Protein AF-A0A3C1YFC8-F1 (afdb_monomer_lite)

Foldseek 3Di:
DVVVVVVVVVVVVVVVVVVVVVVVVVVLLVVLCVVCVPHPDDSLLVSLVVVVVVVVVCVVVVNDDPFDVVDVVCSVVVVVVNVVSVVVSVVVVVVVCCVVVVDDPPPPPPDPD

Secondary structure (DSSP, 8-state):
-HHHHHHHHHHHHHHHHHHHHHHHHHHHHHHHHHHTTTSSS-HHHHHHHHHHHHHHHHHHTTS--SS-TT-HHHHHHHHHHHHHHHHHHHHHHHHHHHHHHT-----------

Radius of gyration: 21.1 Å; chains: 1; bounding box: 57×35×62 Å

Sequence (113 aa):
MEQHIIDQIANLQTLNQFWLALFILIPIVLISRAIVAGTRYSPILVIVIFGMIMGLLLKQAGIATPGLKELLLVDLIGRVTLIALIAAFFAGGQELVRILTGRRPDGEDIIQL

pLDDT: mean 76.07, std 10.98, range [43.19, 93.19]

Structure (mmCIF, N/CA/C/O backbone):
data_AF-A0A3C1YFC8-F1
#
_entry.id   AF-A0A3C1YFC8-F1
#
loop_
_atom_site.group_PDB
_atom_site.id
_atom_site.type_symbol
_atom_site.label_atom_id
_atom_site.label_alt_id
_atom_site.label_comp_id
_atom_site.label_asym_id
_atom_site.label_entity_id
_atom_site.label_seq_id
_atom_site.pdbx_PDB_ins_code
_atom_site.Cartn_x
_atom_site.Cartn_y
_atom_site.Cartn_z
_atom_site.occupancy
_atom_site.B_iso_or_equiv
_atom_site.auth_seq_id
_atom_site.auth_comp_id
_atom_site.auth_asym_id
_atom_site.auth_atom_id
_atom_site.pdbx_PDB_model_num
ATOM 1 N N . MET A 1 1 ? -10.964 -1.173 40.397 1.00 61.38 1 MET A N 1
ATOM 2 C CA . MET A 1 1 ? -10.781 -2.553 39.894 1.00 61.38 1 MET A CA 1
ATOM 3 C C . MET A 1 1 ? -11.223 -2.668 38.434 1.00 61.38 1 MET A C 1
ATOM 5 O O . MET A 1 1 ? -10.488 -3.251 37.656 1.00 61.38 1 MET A O 1
ATOM 9 N N . GLU A 1 2 ? -12.331 -2.035 38.029 1.00 65.38 2 GLU A N 1
ATOM 10 C CA . GLU A 1 2 ? -12.847 -2.091 36.645 1.00 65.38 2 GLU A CA 1
ATOM 11 C C . GLU A 1 2 ? -11.952 -1.421 35.584 1.00 65.38 2 GLU A C 1
ATOM 13 O O . GLU A 1 2 ? -11.751 -2.002 34.523 1.00 65.38 2 GLU A O 1
ATOM 18 N N . GLN A 1 3 ? -11.334 -0.264 35.865 1.00 72.00 3 GLN A N 1
ATOM 19 C CA . GLN A 1 3 ? -10.462 0.406 34.878 1.00 72.00 3 GLN A CA 1
ATOM 20 C C . GLN A 1 3 ? -9.239 -0.435 34.477 1.00 72.00 3 GLN A C 1
ATOM 22 O O . GLN A 1 3 ? -8.879 -0.485 33.308 1.00 72.00 3 GLN A O 1
ATOM 27 N N . HIS A 1 4 ? -8.661 -1.183 35.421 1.00 72.06 4 HIS A N 1
ATOM 28 C CA . HIS A 1 4 ? -7.497 -2.027 35.145 1.00 72.06 4 HIS A CA 1
ATOM 29 C C . HIS A 1 4 ? -7.838 -3.226 34.243 1.00 72.06 4 HIS A C 1
ATOM 31 O O . HIS A 1 4 ? -6.987 -3.701 33.498 1.00 72.06 4 HIS A O 1
ATOM 37 N N . ILE A 1 5 ? -9.088 -3.702 34.281 1.00 80.94 5 ILE A N 1
ATOM 38 C CA . ILE A 1 5 ? -9.567 -4.780 33.407 1.00 80.94 5 ILE A CA 1
ATOM 39 C C . ILE A 1 5 ? -9.803 -4.250 31.987 1.00 80.94 5 ILE A C 1
ATOM 41 O O . ILE A 1 5 ? -9.428 -4.913 31.023 1.00 80.94 5 ILE A O 1
ATOM 45 N N . ILE A 1 6 ? -10.361 -3.043 31.846 1.00 82.88 6 ILE A N 1
ATOM 46 C CA . ILE A 1 6 ? -10.592 -2.413 30.535 1.00 82.88 6 ILE A CA 1
ATOM 47 C C . ILE A 1 6 ? -9.264 -2.167 29.805 1.00 82.88 6 ILE A C 1
ATOM 49 O O . ILE A 1 6 ? -9.140 -2.523 28.632 1.00 82.88 6 ILE A O 1
ATOM 53 N N . ASP A 1 7 ? -8.249 -1.654 30.502 1.00 81.62 7 A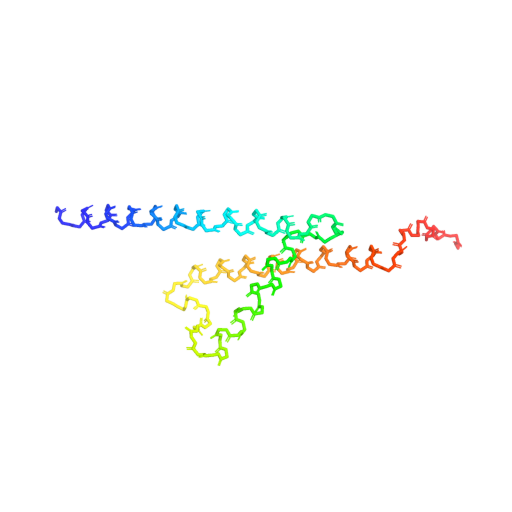SP A N 1
ATOM 54 C CA . ASP A 1 7 ? -6.923 -1.423 29.913 1.00 81.62 7 ASP A CA 1
ATOM 55 C C . ASP A 1 7 ? -6.242 -2.731 29.480 1.00 81.62 7 ASP A C 1
ATOM 57 O O . ASP A 1 7 ? -5.589 -2.798 28.435 1.00 81.62 7 ASP A O 1
ATOM 61 N N . GLN A 1 8 ? -6.408 -3.810 30.252 1.00 80.94 8 GLN A N 1
ATOM 62 C CA . GLN A 1 8 ? -5.890 -5.128 29.877 1.00 80.94 8 GLN A CA 1
ATOM 63 C C . GLN A 1 8 ? -6.593 -5.680 28.630 1.00 80.94 8 GLN A C 1
ATOM 65 O O . GLN A 1 8 ? -5.924 -6.191 27.731 1.00 80.94 8 GLN A O 1
ATOM 70 N N . ILE A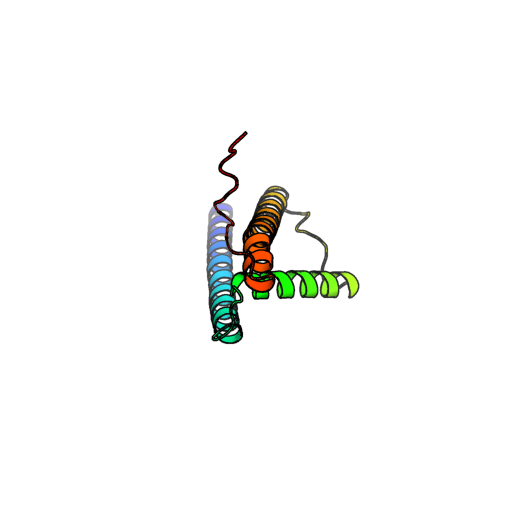 1 9 ? -7.914 -5.520 28.523 1.00 85.12 9 ILE A N 1
ATOM 71 C CA . ILE A 1 9 ? -8.680 -5.933 27.338 1.00 85.12 9 ILE A CA 1
ATOM 72 C C . ILE A 1 9 ? -8.254 -5.128 26.102 1.00 85.12 9 ILE A 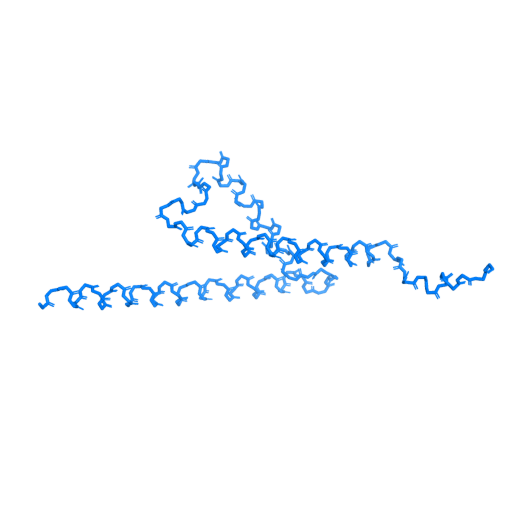C 1
ATOM 74 O O . ILE A 1 9 ? -8.043 -5.714 25.041 1.00 85.12 9 ILE A O 1
ATOM 78 N N . ALA A 1 10 ? -8.050 -3.814 26.231 1.00 83.38 10 ALA A N 1
ATOM 79 C CA . ALA A 1 10 ? -7.588 -2.964 25.131 1.00 83.38 10 ALA A CA 1
ATOM 80 C C . ALA A 1 10 ? -6.189 -3.368 24.621 1.00 83.38 10 ALA A C 1
ATOM 82 O O . ALA A 1 10 ? -5.946 -3.425 23.409 1.00 83.38 10 ALA A O 1
ATOM 83 N N . ASN A 1 11 ? -5.276 -3.720 25.532 1.00 83.38 11 ASN A N 1
ATOM 84 C CA . ASN A 1 11 ? -3.949 -4.229 25.174 1.00 83.38 11 ASN A CA 1
ATOM 85 C C . ASN A 1 11 ? -4.027 -5.585 24.453 1.00 83.38 11 ASN A C 1
ATOM 87 O O . ASN A 1 11 ? -3.353 -5.789 23.441 1.00 83.38 11 ASN A O 1
ATOM 91 N N . LEU A 1 12 ? -4.889 -6.493 24.919 1.00 87.06 12 LEU A N 1
ATOM 92 C CA . LEU A 1 12 ? -5.126 -7.782 24.260 1.00 87.06 12 LEU A CA 1
ATOM 93 C C . LEU A 1 12 ? -5.747 -7.609 22.868 1.00 87.06 12 LEU A C 1
ATOM 95 O O . LEU A 1 12 ? -5.348 -8.292 21.926 1.00 87.06 12 LEU A O 1
ATOM 99 N N . GLN A 1 13 ? -6.677 -6.666 22.711 1.00 87.12 13 GLN A N 1
ATOM 100 C CA . GLN A 1 13 ? -7.280 -6.345 21.419 1.00 87.12 13 GLN A CA 1
ATOM 101 C C . GLN A 1 13 ? -6.243 -5.789 20.435 1.00 87.12 13 GLN A C 1
ATOM 103 O O . GLN A 1 13 ? -6.215 -6.206 19.278 1.00 87.12 13 GLN A O 1
ATOM 108 N N . THR A 1 14 ? -5.347 -4.914 20.895 1.00 85.12 14 THR A N 1
ATOM 109 C CA . THR A 1 14 ? -4.241 -4.389 20.077 1.00 85.12 14 THR A CA 1
ATOM 110 C C . THR A 1 14 ? -3.295 -5.506 19.632 1.00 85.12 14 THR A C 1
ATOM 112 O O . THR A 1 14 ? -2.914 -5.571 18.462 1.00 85.12 14 THR A O 1
ATOM 115 N N . LEU A 1 15 ? -2.960 -6.432 20.534 1.00 87.25 15 LEU A N 1
ATOM 116 C CA . LEU A 1 15 ? -2.127 -7.591 20.212 1.00 87.25 15 LEU A CA 1
ATOM 117 C C . LEU A 1 15 ? -2.808 -8.516 19.191 1.00 87.25 15 LEU A C 1
ATOM 119 O O . LEU A 1 15 ? -2.166 -8.979 18.249 1.00 87.25 15 LEU A O 1
ATOM 123 N N . ASN A 1 16 ? -4.114 -8.747 19.332 1.00 89.50 16 ASN A N 1
ATOM 124 C CA . ASN A 1 16 ? -4.890 -9.523 18.367 1.00 89.50 16 ASN A CA 1
ATOM 125 C C . ASN A 1 16 ? -4.919 -8.846 16.984 1.00 89.50 16 ASN A C 1
ATOM 127 O O . ASN A 1 16 ? -4.694 -9.497 15.965 1.00 89.50 16 ASN A O 1
ATOM 131 N N . GLN A 1 17 ? -5.119 -7.524 16.942 1.00 80.56 17 GLN A N 1
ATOM 132 C CA . GLN A 1 17 ? -5.069 -6.731 15.710 1.00 80.56 17 GLN A CA 1
ATOM 133 C C . GLN A 1 17 ? -3.698 -6.840 15.024 1.00 80.56 17 GLN A C 1
ATOM 135 O O . GLN A 1 17 ? -3.628 -6.982 13.803 1.00 80.56 17 GLN A O 1
ATOM 140 N N . PHE A 1 18 ? -2.611 -6.814 15.802 1.00 83.62 18 PHE A N 1
ATOM 141 C CA . PHE A 1 18 ? -1.249 -6.987 15.299 1.00 83.62 18 PHE A CA 1
ATOM 142 C C . PHE A 1 18 ? -1.049 -8.359 14.639 1.00 83.62 18 PHE A C 1
ATOM 144 O O . PHE A 1 18 ? -0.557 -8.438 13.512 1.00 83.62 18 PHE A O 1
ATOM 151 N N . TRP A 1 19 ? -1.481 -9.437 15.298 1.00 87.00 19 TRP A N 1
ATOM 152 C CA . TRP A 1 19 ? -1.384 -10.790 14.742 1.00 87.00 19 TRP A CA 1
ATOM 153 C C . TRP A 1 19 ? -2.229 -10.973 13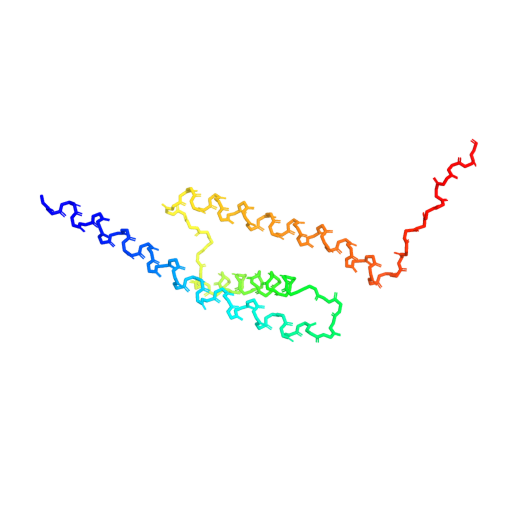.481 1.00 87.00 19 TRP A C 1
ATOM 155 O O . TRP A 1 19 ? -1.749 -11.550 12.505 1.00 87.00 19 TRP A O 1
ATOM 165 N N .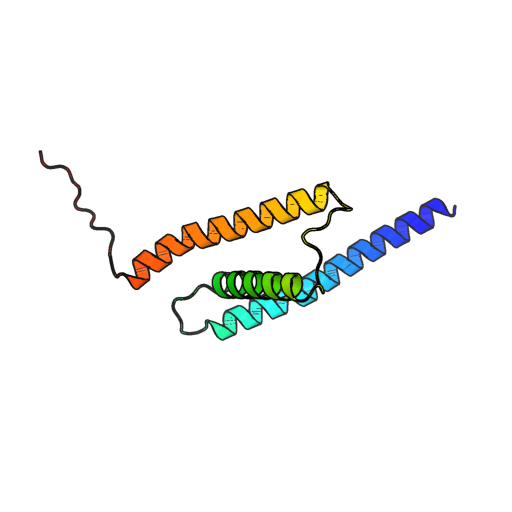 LEU A 1 20 ? -3.452 -10.435 13.462 1.00 84.19 20 LEU A N 1
ATOM 166 C CA . LEU A 1 20 ? -4.308 -10.439 12.274 1.00 84.19 20 LEU A CA 1
ATOM 167 C C . LEU A 1 20 ? -3.665 -9.679 11.109 1.00 84.19 20 LEU A C 1
ATOM 169 O O . LEU A 1 20 ? -3.652 -10.174 9.982 1.00 84.19 20 LEU A O 1
ATOM 173 N N . ALA A 1 21 ? -3.082 -8.507 11.375 1.00 79.75 21 ALA A N 1
ATOM 174 C CA . ALA A 1 21 ? -2.375 -7.733 10.361 1.00 79.75 21 ALA A CA 1
ATOM 175 C C . ALA A 1 21 ? -1.183 -8.512 9.783 1.00 79.75 21 ALA A C 1
ATOM 177 O O . ALA A 1 21 ? -1.010 -8.548 8.565 1.00 79.75 21 ALA A O 1
ATOM 178 N N . LEU A 1 22 ? -0.401 -9.191 10.630 1.00 79.12 22 LEU A N 1
ATOM 179 C CA . LEU A 1 22 ? 0.715 -10.029 10.189 1.00 79.12 22 LEU A CA 1
ATOM 180 C C . LEU A 1 22 ? 0.234 -11.216 9.337 1.00 79.12 22 LEU A C 1
ATOM 182 O O . LEU A 1 22 ? 0.813 -11.494 8.285 1.00 79.12 22 LEU A O 1
ATOM 186 N N . PHE A 1 23 ? -0.852 -11.874 9.752 1.00 89.56 23 PHE A N 1
ATOM 187 C CA . PHE A 1 23 ? -1.443 -13.000 9.028 1.00 89.56 23 PHE A CA 1
ATOM 188 C C . PHE A 1 23 ? -1.992 -12.604 7.653 1.00 89.56 23 PHE A C 1
ATOM 190 O O . PHE A 1 23 ? -1.980 -13.423 6.743 1.00 89.56 23 PHE A O 1
ATOM 197 N N . ILE A 1 24 ? -2.431 -11.355 7.472 1.00 81.50 24 ILE A N 1
ATOM 198 C CA . ILE A 1 24 ? -2.826 -10.807 6.165 1.00 81.50 24 ILE A CA 1
ATOM 199 C C . ILE A 1 24 ? -1.600 -10.373 5.349 1.00 81.50 24 ILE A C 1
ATOM 201 O O . ILE A 1 24 ? -1.540 -10.602 4.140 1.00 81.50 24 ILE A O 1
ATOM 205 N N . LEU A 1 25 ? -0.599 -9.767 5.990 1.00 77.94 25 LEU A N 1
ATOM 206 C CA . LEU A 1 25 ? 0.580 -9.237 5.307 1.00 77.94 25 LEU A CA 1
ATOM 207 C C . LEU A 1 25 ? 1.432 -10.343 4.671 1.00 77.94 25 LEU A C 1
ATOM 209 O O . LEU A 1 25 ? 1.839 -10.219 3.516 1.00 77.94 25 LEU A O 1
ATOM 213 N N . ILE A 1 26 ? 1.684 -11.430 5.405 1.00 79.94 26 ILE A N 1
ATOM 214 C CA . ILE A 1 26 ? 2.504 -12.558 4.937 1.00 79.94 26 ILE A CA 1
ATOM 215 C C . ILE A 1 26 ? 2.004 -13.127 3.593 1.00 79.94 26 ILE A C 1
ATOM 217 O O . ILE A 1 26 ? 2.793 -13.155 2.644 1.00 79.94 26 ILE A O 1
ATOM 221 N N . PRO A 1 27 ? 0.735 -13.555 3.440 1.00 85.25 27 PRO A N 1
ATOM 222 C CA . PRO A 1 27 ? 0.250 -14.116 2.184 1.00 85.25 27 PRO A CA 1
ATOM 223 C C . PRO A 1 27 ? 0.248 -13.090 1.051 1.00 85.25 27 PRO A C 1
ATOM 225 O O . PRO A 1 27 ? 0.590 -13.457 -0.068 1.00 85.25 27 PRO A O 1
ATOM 228 N N . ILE A 1 28 ? -0.044 -11.810 1.312 1.00 82.38 28 ILE A N 1
ATOM 229 C CA . ILE A 1 28 ? 0.038 -10.756 0.283 1.00 82.38 28 ILE A CA 1
ATOM 230 C C . ILE A 1 28 ? 1.458 -10.666 -0.291 1.00 82.38 28 ILE A C 1
ATOM 232 O O . ILE A 1 28 ? 1.640 -10.609 -1.510 1.00 82.38 28 ILE A O 1
ATOM 236 N N . VAL A 1 29 ? 2.475 -10.701 0.573 1.00 82.00 29 VAL A N 1
ATOM 237 C CA . VAL A 1 29 ? 3.881 -10.656 0.151 1.00 82.00 29 VAL A CA 1
ATOM 238 C C . VAL A 1 29 ? 4.275 -11.927 -0.606 1.00 82.00 29 VAL A C 1
ATOM 240 O O . VAL A 1 29 ? 4.928 -11.841 -1.648 1.00 82.00 29 VAL A O 1
ATOM 243 N N . LEU A 1 30 ? 3.855 -13.101 -0.124 1.00 85.19 30 LEU A N 1
ATOM 244 C CA . LEU A 1 30 ? 4.136 -14.383 -0.779 1.00 85.19 30 LEU A CA 1
ATOM 245 C C . LEU A 1 30 ? 3.488 -14.477 -2.167 1.00 85.19 30 LEU A C 1
ATOM 247 O O . LEU A 1 30 ? 4.168 -14.843 -3.126 1.00 85.19 30 LEU A O 1
ATOM 251 N N . ILE A 1 31 ? 2.212 -14.099 -2.292 1.00 83.94 31 ILE A N 1
ATOM 252 C CA . ILE A 1 31 ? 1.478 -14.080 -3.565 1.00 83.94 31 ILE A CA 1
ATOM 253 C C . ILE A 1 31 ? 2.139 -13.105 -4.534 1.00 83.94 31 ILE A C 1
ATOM 255 O O . ILE A 1 31 ? 2.389 -13.466 -5.681 1.00 83.94 31 ILE A O 1
ATOM 259 N N . SER A 1 32 ? 2.491 -11.900 -4.077 1.00 81.44 32 SER A N 1
ATOM 260 C CA . SER A 1 32 ? 3.174 -10.936 -4.939 1.00 81.44 32 SER A CA 1
ATOM 261 C C . SER A 1 32 ? 4.498 -11.485 -5.472 1.00 81.44 32 SER A C 1
ATOM 263 O O . SER A 1 32 ? 4.768 -11.399 -6.670 1.00 81.44 32 SER A O 1
ATOM 265 N N . ARG A 1 33 ? 5.300 -12.129 -4.610 1.00 85.12 33 ARG A N 1
ATOM 266 C CA . ARG A 1 33 ? 6.553 -12.776 -5.024 1.00 85.12 33 ARG A CA 1
ATOM 267 C C . ARG A 1 33 ? 6.314 -13.883 -6.050 1.00 85.12 33 ARG A C 1
ATOM 269 O O . ARG A 1 33 ? 7.103 -14.005 -6.982 1.00 85.12 33 ARG A O 1
ATOM 276 N N . ALA A 1 34 ? 5.255 -14.670 -5.881 1.00 86.31 34 ALA A N 1
ATOM 277 C CA . ALA A 1 34 ? 4.892 -15.723 -6.823 1.00 86.31 34 ALA A CA 1
ATOM 278 C C . ALA A 1 34 ? 4.455 -15.155 -8.185 1.00 86.31 34 ALA A C 1
ATOM 280 O O . ALA A 1 34 ? 4.878 -15.672 -9.212 1.00 86.31 34 ALA A O 1
ATOM 281 N N . ILE A 1 35 ? 3.681 -14.063 -8.204 1.00 83.94 35 ILE A N 1
ATOM 282 C CA . ILE A 1 35 ? 3.200 -13.414 -9.438 1.00 83.94 35 ILE A CA 1
ATOM 283 C C . ILE A 1 35 ? 4.356 -12.850 -10.271 1.00 83.94 35 ILE A C 1
ATOM 285 O O . ILE A 1 35 ? 4.327 -12.933 -11.496 1.00 83.94 35 ILE A O 1
ATOM 289 N N . VAL A 1 36 ? 5.380 -12.281 -9.629 1.00 82.88 36 VAL A N 1
ATOM 290 C CA . VAL A 1 36 ? 6.532 -11.706 -10.347 1.00 82.88 36 VAL A CA 1
ATOM 291 C C . VAL A 1 36 ? 7.657 -12.705 -10.605 1.00 82.88 36 VAL A C 1
ATOM 293 O O . VAL A 1 36 ? 8.664 -12.330 -11.212 1.00 82.88 36 VAL A O 1
ATOM 296 N N . ALA A 1 37 ? 7.523 -13.958 -10.159 1.00 83.44 37 ALA A N 1
ATOM 297 C CA . ALA A 1 37 ? 8.538 -14.982 -10.365 1.00 83.44 37 ALA A CA 1
ATOM 298 C C . ALA A 1 37 ? 8.802 -15.172 -11.869 1.00 83.44 37 ALA A C 1
ATOM 300 O O . ALA A 1 37 ? 7.895 -15.453 -12.646 1.00 83.44 37 ALA A O 1
ATOM 301 N N . GLY A 1 38 ? 10.057 -14.982 -12.288 1.00 76.38 38 GLY A N 1
ATOM 302 C CA . GLY A 1 38 ? 10.454 -15.042 -13.701 1.00 76.38 38 GLY A CA 1
ATOM 303 C C . GLY A 1 38 ? 10.360 -13.712 -14.461 1.00 76.38 38 GLY A C 1
ATOM 304 O O . GLY A 1 38 ? 10.746 -13.651 -15.625 1.00 76.38 38 GLY A O 1
ATOM 305 N N . THR A 1 39 ? 9.916 -12.631 -13.815 1.00 81.69 39 THR A N 1
ATOM 306 C CA . THR A 1 39 ? 9.956 -11.273 -14.375 1.00 81.69 39 THR A CA 1
ATOM 307 C C . THR A 1 39 ? 11.079 -10.448 -13.740 1.00 81.69 39 THR A C 1
ATOM 309 O O . THR A 1 39 ? 11.570 -10.764 -12.659 1.00 81.69 39 THR A O 1
ATOM 312 N N . ARG A 1 40 ? 11.481 -9.348 -14.390 1.00 78.19 40 ARG A N 1
ATOM 313 C CA . ARG A 1 40 ? 12.426 -8.370 -13.814 1.00 78.19 40 ARG A CA 1
ATOM 314 C C . ARG A 1 40 ? 11.756 -7.391 -12.832 1.00 78.19 40 ARG A C 1
ATOM 316 O O . ARG A 1 40 ? 12.383 -6.418 -12.425 1.00 78.19 40 ARG A O 1
ATOM 323 N N . TYR A 1 41 ? 10.488 -7.610 -12.475 1.00 77.62 41 TYR A N 1
ATOM 324 C CA . TYR A 1 41 ? 9.719 -6.699 -11.631 1.00 77.62 41 TYR A CA 1
ATOM 325 C C . TYR A 1 41 ? 9.871 -7.033 -10.143 1.00 77.62 41 TYR A C 1
ATOM 327 O O . TYR A 1 41 ? 9.875 -8.194 -9.742 1.00 77.62 41 TYR A O 1
ATOM 335 N N . SER A 1 42 ? 9.967 -5.997 -9.306 1.00 79.31 42 SER A N 1
ATOM 336 C CA . SER A 1 42 ? 10.011 -6.162 -7.850 1.00 79.31 42 SER A CA 1
ATOM 337 C C . SER A 1 42 ? 8.625 -6.543 -7.301 1.00 79.31 42 SER A C 1
ATOM 339 O O . SER A 1 42 ? 7.644 -5.886 -7.654 1.00 79.31 42 SER A O 1
ATOM 341 N N . PRO A 1 43 ? 8.506 -7.527 -6.388 1.00 80.44 43 PRO A N 1
ATOM 342 C CA . PRO A 1 43 ? 7.231 -7.870 -5.749 1.00 80.44 43 PRO A CA 1
ATOM 343 C C . PRO A 1 43 ? 6.584 -6.685 -5.012 1.00 80.44 43 PRO A C 1
ATOM 345 O O . PRO A 1 43 ? 5.364 -6.535 -4.985 1.00 80.44 43 PRO A O 1
ATOM 348 N N . ILE A 1 44 ? 7.397 -5.802 -4.426 1.00 79.69 44 ILE A N 1
ATOM 349 C CA . ILE A 1 44 ? 6.901 -4.608 -3.725 1.00 79.69 44 ILE A CA 1
ATOM 350 C C . ILE A 1 44 ? 6.178 -3.680 -4.713 1.00 79.69 44 ILE A C 1
ATOM 352 O O . ILE A 1 44 ? 5.165 -3.077 -4.369 1.00 79.69 44 ILE A O 1
ATOM 356 N N . LEU A 1 45 ? 6.648 -3.633 -5.965 1.00 76.81 45 LEU A N 1
ATOM 357 C CA . LEU A 1 45 ? 6.071 -2.813 -7.025 1.00 76.81 45 LEU A CA 1
ATOM 358 C C . LEU A 1 45 ? 4.602 -3.189 -7.279 1.00 76.81 45 LEU A C 1
ATOM 360 O O . LEU A 1 45 ? 3.708 -2.346 -7.302 1.00 76.81 45 LEU A O 1
ATOM 364 N N . VAL A 1 46 ? 4.346 -4.487 -7.424 1.00 80.31 46 VAL A N 1
ATOM 365 C CA . VAL A 1 46 ? 3.008 -5.007 -7.717 1.00 80.31 46 VAL A CA 1
ATOM 366 C C . VAL A 1 46 ? 2.045 -4.726 -6.565 1.00 80.31 46 VAL A C 1
ATOM 368 O O . VAL A 1 46 ? 0.925 -4.280 -6.809 1.00 80.31 46 VAL A O 1
ATOM 371 N N . ILE A 1 47 ? 2.496 -4.896 -5.317 1.00 82.38 47 ILE A N 1
ATOM 372 C CA . ILE A 1 47 ? 1.688 -4.605 -4.120 1.00 82.38 47 ILE A CA 1
ATOM 373 C C . ILE A 1 47 ? 1.283 -3.128 -4.088 1.00 82.38 47 ILE A C 1
ATOM 375 O O . ILE A 1 47 ? 0.119 -2.817 -3.843 1.00 82.38 47 ILE A O 1
ATOM 379 N N . VAL A 1 48 ? 2.222 -2.218 -4.363 1.00 77.94 48 VAL A N 1
ATOM 380 C CA . VAL A 1 48 ? 1.972 -0.770 -4.325 1.00 77.94 48 VAL A CA 1
ATOM 381 C C . VAL A 1 48 ? 1.005 -0.343 -5.428 1.00 77.94 48 VAL A C 1
ATOM 383 O O . VAL A 1 48 ? 0.023 0.334 -5.135 1.00 77.94 48 VAL A O 1
ATOM 386 N N . ILE A 1 49 ? 1.225 -0.761 -6.680 1.00 81.56 49 ILE A N 1
ATOM 387 C CA . ILE A 1 49 ? 0.327 -0.413 -7.795 1.00 81.56 49 ILE A CA 1
ATOM 388 C C . ILE A 1 49 ? -1.083 -0.944 -7.526 1.00 81.56 49 ILE A C 1
ATOM 390 O O . ILE A 1 49 ? -2.055 -0.196 -7.636 1.00 81.56 49 ILE A O 1
ATOM 394 N N . PHE A 1 50 ? -1.197 -2.215 -7.131 1.00 85.19 50 PHE A N 1
ATOM 395 C CA . PHE A 1 50 ? -2.488 -2.833 -6.849 1.00 85.19 50 PHE A CA 1
ATOM 396 C C . PHE A 1 50 ? -3.201 -2.143 -5.680 1.00 85.19 50 PHE A C 1
ATOM 398 O O . PHE A 1 50 ? -4.375 -1.796 -5.794 1.00 85.19 50 PHE A O 1
ATOM 405 N N . GLY A 1 51 ? -2.483 -1.863 -4.589 1.00 82.94 51 GLY A N 1
ATOM 406 C CA . GLY A 1 51 ? -3.017 -1.154 -3.426 1.00 82.94 51 GLY A CA 1
ATOM 407 C C . GLY A 1 51 ? -3.477 0.271 -3.745 1.00 82.94 51 GLY A C 1
ATOM 408 O O . GLY A 1 51 ? -4.549 0.678 -3.300 1.00 82.94 51 GLY A O 1
ATOM 409 N N . MET A 1 52 ? -2.723 1.016 -4.562 1.00 83.31 52 MET A N 1
ATOM 410 C CA . MET A 1 52 ? -3.111 2.366 -4.990 1.00 83.31 52 MET A CA 1
ATOM 411 C C . MET A 1 52 ? -4.362 2.348 -5.872 1.00 83.31 52 MET A C 1
ATOM 413 O O . MET A 1 52 ? -5.286 3.123 -5.630 1.00 83.31 52 MET A O 1
ATOM 417 N N . ILE A 1 53 ? -4.422 1.450 -6.862 1.00 88.25 53 ILE A N 1
ATOM 418 C CA . ILE A 1 53 ? -5.593 1.313 -7.741 1.00 88.25 53 ILE A CA 1
ATOM 419 C C . ILE A 1 53 ? -6.819 0.908 -6.922 1.00 88.25 53 ILE A C 1
ATOM 421 O O . ILE A 1 53 ? -7.863 1.552 -7.018 1.00 88.25 53 ILE A O 1
ATOM 425 N N . MET A 1 54 ? -6.689 -0.109 -6.070 1.00 86.75 54 MET A N 1
ATOM 426 C CA . MET A 1 54 ? -7.786 -0.588 -5.232 1.00 86.75 54 MET A CA 1
ATOM 427 C C . MET A 1 54 ? -8.286 0.500 -4.274 1.00 86.75 54 MET A C 1
ATOM 429 O O . MET A 1 54 ? -9.491 0.713 -4.159 1.00 86.75 54 MET A O 1
ATOM 433 N N . GLY A 1 55 ? -7.383 1.253 -3.640 1.00 84.94 55 GLY A N 1
ATOM 434 C CA . GLY A 1 55 ? -7.750 2.382 -2.782 1.00 84.94 55 GLY A CA 1
ATOM 435 C C . GLY A 1 55 ? -8.518 3.479 -3.531 1.00 84.94 55 GLY A C 1
ATOM 436 O O . GLY A 1 55 ? -9.502 4.010 -3.013 1.00 84.94 55 GLY A O 1
ATOM 437 N N . LEU A 1 56 ? -8.122 3.786 -4.772 1.00 86.00 56 LEU A N 1
ATOM 438 C CA . LEU A 1 56 ? -8.844 4.733 -5.627 1.00 86.00 56 LEU A CA 1
ATOM 439 C C . LEU A 1 56 ? -10.242 4.227 -5.996 1.00 86.00 56 LEU A C 1
ATOM 441 O O . LEU A 1 56 ? -11.195 5.003 -5.925 1.00 86.00 56 LEU A O 1
ATOM 445 N N . LEU A 1 57 ? -10.374 2.946 -6.349 1.00 92.19 57 LEU A N 1
ATOM 446 C CA . LEU A 1 57 ? -11.664 2.332 -6.677 1.00 92.19 57 LEU A CA 1
ATOM 447 C C . LEU A 1 57 ? -12.608 2.330 -5.471 1.00 92.19 57 LEU A C 1
ATOM 449 O O . LEU A 1 57 ? -13.761 2.729 -5.598 1.00 92.19 57 LEU A O 1
ATOM 453 N N . LEU A 1 58 ? -12.112 1.966 -4.286 1.00 89.62 58 LEU A N 1
ATOM 454 C CA . LEU A 1 58 ? -12.899 1.969 -3.049 1.00 89.62 58 LEU A CA 1
ATOM 455 C C . LEU A 1 58 ? -13.380 3.373 -2.663 1.00 89.62 58 LEU A C 1
ATOM 457 O O . LEU A 1 58 ? -14.513 3.530 -2.206 1.00 89.62 58 LEU A O 1
ATOM 461 N N . LYS A 1 59 ? -12.542 4.397 -2.876 1.00 88.06 59 LYS A N 1
ATOM 462 C CA . LYS A 1 59 ? -12.929 5.800 -2.676 1.00 88.06 59 LYS A CA 1
ATOM 463 C C . LYS A 1 59 ? -14.024 6.215 -3.661 1.00 88.06 59 LYS A C 1
ATOM 465 O O . LYS A 1 59 ? -14.995 6.846 -3.257 1.00 88.06 59 LYS A O 1
ATOM 470 N N . GLN A 1 60 ? -13.865 5.887 -4.944 1.00 90.31 60 GLN A N 1
ATOM 471 C CA . GLN A 1 60 ? -14.851 6.225 -5.978 1.00 90.31 60 GLN A CA 1
ATOM 472 C C . GLN A 1 60 ? -16.188 5.511 -5.749 1.00 90.31 60 GLN A C 1
ATOM 474 O O . GLN A 1 60 ? -17.238 6.107 -5.959 1.00 90.31 60 GLN A O 1
ATOM 479 N N . ALA A 1 61 ? -16.150 4.272 -5.256 1.00 93.19 61 ALA A N 1
ATOM 480 C CA . ALA A 1 61 ? -17.334 3.500 -4.896 1.00 93.19 61 ALA A CA 1
ATOM 481 C C . ALA A 1 61 ? -18.017 3.976 -3.596 1.00 93.19 61 ALA A C 1
ATOM 483 O O . ALA A 1 61 ? -19.055 3.435 -3.228 1.00 93.19 61 ALA A O 1
ATOM 484 N N . GLY A 1 62 ? -17.442 4.947 -2.873 1.00 88.81 62 GLY A N 1
ATOM 485 C CA . GLY A 1 62 ? -17.974 5.438 -1.597 1.00 88.81 62 GLY A CA 1
ATOM 486 C C . GLY A 1 62 ? -17.853 4.448 -0.431 1.00 88.81 62 GLY A C 1
ATOM 487 O O . GLY A 1 62 ? -18.414 4.693 0.632 1.00 88.81 62 GLY A O 1
ATOM 488 N N . ILE A 1 63 ? -17.122 3.343 -0.613 1.00 89.38 63 ILE A N 1
ATOM 489 C CA . ILE A 1 63 ? -16.954 2.277 0.389 1.00 89.38 63 ILE A CA 1
ATOM 490 C C . ILE A 1 63 ? -15.879 2.659 1.414 1.00 89.38 63 ILE A C 1
ATOM 492 O O . ILE A 1 63 ? -15.958 2.270 2.576 1.00 89.38 63 ILE A O 1
ATOM 496 N N . ALA A 1 64 ? -14.871 3.426 0.990 1.00 79.75 64 ALA A N 1
ATOM 497 C CA . ALA A 1 64 ? -13.764 3.838 1.843 1.00 79.75 64 ALA A CA 1
ATOM 498 C C . ALA A 1 64 ? -13.711 5.356 2.027 1.00 79.75 64 ALA A C 1
ATOM 500 O O . ALA A 1 64 ? -13.807 6.131 1.072 1.00 79.75 64 ALA A O 1
ATOM 501 N N . THR A 1 65 ? -13.468 5.777 3.264 1.00 77.56 65 THR A N 1
ATOM 502 C CA . THR A 1 65 ? -13.110 7.153 3.601 1.00 77.56 65 THR A CA 1
ATOM 503 C C . THR A 1 65 ? -11.594 7.352 3.496 1.00 77.56 65 THR A C 1
ATOM 505 O O . THR A 1 65 ? -10.811 6.462 3.830 1.00 77.56 65 THR A O 1
ATOM 508 N N . PRO A 1 66 ? -11.135 8.512 2.997 1.00 75.25 66 PRO A N 1
ATOM 509 C CA . PRO A 1 66 ? -9.711 8.784 2.875 1.00 75.25 66 PRO A CA 1
ATOM 510 C C . PRO A 1 66 ? -9.079 9.057 4.246 1.00 75.25 66 PRO A C 1
ATOM 512 O O . PRO A 1 66 ? -9.381 10.070 4.883 1.00 75.25 66 PRO A O 1
ATOM 515 N N . GLY A 1 67 ? -8.141 8.192 4.632 1.00 69.00 67 GLY A N 1
ATOM 516 C CA . GLY A 1 67 ? -7.333 8.332 5.845 1.00 69.00 67 GLY A CA 1
ATOM 517 C C . GLY A 1 67 ? -8.085 8.007 7.137 1.00 69.00 67 GLY A C 1
ATOM 518 O O . GLY A 1 67 ? -9.295 7.781 7.142 1.00 69.00 67 GLY A O 1
ATOM 519 N N . LEU A 1 68 ? -7.351 8.004 8.248 1.00 69.12 68 LEU A N 1
ATOM 520 C CA . LEU A 1 68 ? -7.867 7.653 9.571 1.00 69.12 68 LEU A CA 1
ATOM 521 C C . LEU A 1 68 ? -7.991 8.919 10.428 1.00 69.12 68 LEU A C 1
ATOM 523 O O . LEU A 1 68 ? -7.207 9.158 11.343 1.00 69.12 68 LEU A O 1
ATOM 527 N N . LYS A 1 69 ? -8.969 9.772 10.093 1.00 66.00 69 LYS A N 1
ATOM 528 C CA . LYS A 1 69 ? -9.115 11.124 10.676 1.00 66.00 69 LYS A CA 1
ATOM 529 C C . LYS A 1 69 ? -9.240 11.151 12.204 1.00 66.00 69 LYS A C 1
ATOM 531 O O . LYS A 1 69 ? -8.902 12.159 12.811 1.00 66.00 69 LYS A O 1
ATOM 536 N N . GLU A 1 70 ? -9.719 10.072 12.811 1.00 71.12 70 GLU A N 1
ATOM 537 C CA . GLU A 1 70 ? -9.946 9.986 14.258 1.00 71.12 70 GLU A CA 1
ATOM 538 C C . GLU A 1 70 ? -8.660 9.746 15.064 1.00 71.12 70 GLU A C 1
ATOM 540 O O . GLU A 1 70 ? -8.619 10.023 16.258 1.00 71.12 70 GLU A O 1
ATOM 545 N N . LEU A 1 71 ? -7.582 9.282 14.421 1.00 75.56 71 LEU A N 1
ATOM 546 C CA . LEU A 1 71 ? -6.321 8.941 15.080 1.00 75.56 71 LEU A CA 1
ATOM 547 C C . LEU A 1 71 ? -5.160 9.669 14.399 1.00 75.56 71 LEU A C 1
ATOM 549 O O . LEU A 1 71 ? -4.406 9.094 13.617 1.00 75.56 71 LEU A O 1
ATOM 553 N N . LEU A 1 72 ? -5.010 10.954 14.729 1.00 76.50 72 LEU A N 1
ATOM 554 C CA . LEU A 1 72 ? -4.099 11.904 14.075 1.00 76.50 72 LEU A CA 1
ATOM 555 C C . LEU A 1 72 ? -2.637 11.421 14.005 1.00 76.50 72 LEU A C 1
ATOM 557 O O . LEU A 1 72 ? -1.979 11.596 12.982 1.00 76.50 72 LEU A O 1
ATOM 561 N N . LEU A 1 73 ? -2.138 10.756 15.055 1.00 78.50 73 LEU A N 1
ATOM 562 C CA . LEU A 1 73 ? -0.777 10.201 15.076 1.00 78.50 73 LEU A CA 1
ATOM 563 C C . LEU A 1 73 ? -0.621 9.000 14.125 1.00 78.50 73 LEU A C 1
ATOM 565 O O . LEU A 1 73 ? 0.388 8.873 13.436 1.00 78.50 73 LEU A O 1
ATOM 569 N N . VAL A 1 74 ? -1.634 8.131 14.067 1.00 74.81 74 VAL A N 1
ATOM 570 C CA . VAL A 1 74 ? -1.647 6.937 13.206 1.00 74.81 74 VAL A CA 1
ATOM 571 C C . VAL A 1 74 ? -1.809 7.340 11.743 1.00 74.81 74 VAL A C 1
ATOM 573 O O . VAL A 1 74 ? -1.118 6.798 10.885 1.00 74.81 74 VAL A O 1
ATOM 576 N N . ASP A 1 75 ? -2.660 8.329 11.458 1.00 78.06 75 ASP A N 1
ATOM 577 C CA . ASP A 1 75 ? -2.811 8.907 10.120 1.00 78.06 75 ASP A CA 1
ATOM 578 C C . ASP A 1 75 ? -1.503 9.554 9.645 1.00 78.06 75 ASP A C 1
ATOM 580 O O . ASP A 1 75 ? -1.095 9.348 8.503 1.00 78.06 75 ASP A O 1
ATOM 584 N N . LEU A 1 76 ? -0.793 10.266 10.528 1.00 80.12 76 LEU A N 1
ATOM 585 C CA . LEU A 1 76 ? 0.505 10.861 10.213 1.00 80.12 76 LEU A CA 1
ATOM 586 C C . LEU A 1 76 ? 1.552 9.792 9.876 1.00 80.12 76 LEU A C 1
ATOM 588 O O . LEU A 1 76 ? 2.165 9.854 8.812 1.00 80.12 76 LEU A O 1
ATOM 592 N N . ILE A 1 77 ? 1.732 8.796 10.749 1.00 80.19 77 ILE A N 1
ATOM 593 C CA . ILE A 1 77 ? 2.703 7.712 10.535 1.00 80.19 77 ILE A CA 1
ATOM 594 C C . ILE A 1 77 ? 2.339 6.920 9.276 1.00 80.19 77 ILE A C 1
ATOM 596 O O . ILE A 1 77 ? 3.193 6.714 8.419 1.00 80.19 77 ILE A O 1
ATOM 600 N N . GLY A 1 78 ? 1.066 6.553 9.110 1.00 81.25 78 GLY A N 1
ATOM 601 C CA . GLY A 1 78 ? 0.579 5.820 7.944 1.00 81.25 78 GLY A CA 1
ATOM 602 C C . GLY A 1 78 ? 0.815 6.573 6.634 1.00 81.25 78 GLY A C 1
ATOM 603 O O . GLY A 1 78 ? 1.293 5.982 5.666 1.00 81.25 78 GLY A O 1
ATOM 604 N N . ARG A 1 79 ? 0.562 7.888 6.601 1.00 78.50 79 ARG A N 1
ATOM 605 C CA . ARG A 1 79 ? 0.863 8.726 5.429 1.00 78.50 79 ARG A CA 1
ATOM 606 C C . ARG A 1 79 ? 2.354 8.832 5.162 1.00 78.50 79 ARG A C 1
ATOM 608 O O . ARG A 1 79 ? 2.748 8.718 4.009 1.00 78.50 79 ARG A O 1
ATOM 615 N N . VAL A 1 80 ? 3.181 9.026 6.188 1.00 84.00 80 VAL A N 1
ATOM 616 C CA . VAL A 1 80 ? 4.642 9.088 6.026 1.00 84.00 80 VAL A CA 1
ATOM 617 C C . VAL A 1 80 ? 5.176 7.762 5.488 1.00 84.00 80 VAL A C 1
ATOM 619 O O . VAL A 1 80 ? 5.958 7.768 4.542 1.00 84.00 80 VAL A O 1
ATOM 622 N N . THR A 1 81 ? 4.708 6.626 6.008 1.00 81.25 81 THR A N 1
ATOM 623 C CA . THR A 1 81 ? 5.071 5.297 5.501 1.00 81.25 81 THR A CA 1
ATOM 624 C C . THR A 1 81 ? 4.604 5.096 4.063 1.00 81.25 81 THR A C 1
ATOM 626 O O . THR A 1 81 ? 5.377 4.615 3.239 1.00 81.25 81 THR A O 1
ATOM 629 N N . LEU A 1 82 ? 3.377 5.502 3.727 1.00 80.75 82 LEU A N 1
ATOM 630 C CA . LEU A 1 82 ? 2.865 5.434 2.359 1.00 80.75 82 LEU A CA 1
ATOM 631 C C . LEU A 1 82 ? 3.716 6.286 1.405 1.00 80.75 82 LEU A C 1
ATOM 633 O O . LEU A 1 82 ? 4.120 5.806 0.351 1.00 80.75 82 LEU A O 1
ATOM 637 N N . ILE A 1 83 ? 4.037 7.525 1.786 1.00 77.12 83 ILE A N 1
ATOM 638 C CA . ILE A 1 83 ? 4.885 8.429 0.999 1.00 77.12 83 ILE A CA 1
ATOM 639 C C . ILE A 1 83 ? 6.292 7.848 0.852 1.00 77.12 83 ILE A C 1
ATOM 641 O O . ILE A 1 83 ? 6.829 7.861 -0.249 1.00 77.12 83 ILE A O 1
ATOM 645 N N . ALA A 1 84 ? 6.877 7.299 1.917 1.00 74.94 84 ALA A N 1
ATOM 646 C CA . ALA A 1 84 ? 8.190 6.663 1.872 1.00 74.94 84 ALA A CA 1
ATOM 647 C C . ALA A 1 84 ? 8.197 5.424 0.965 1.00 74.94 84 ALA A C 1
ATOM 649 O O . ALA A 1 84 ? 9.133 5.248 0.191 1.00 74.94 84 ALA A O 1
ATOM 650 N N . LEU A 1 85 ? 7.144 4.600 0.998 1.00 79.50 85 LEU A N 1
ATOM 651 C CA . LEU A 1 85 ? 6.975 3.454 0.098 1.00 79.50 85 LEU A CA 1
ATOM 652 C C . LEU A 1 85 ? 6.835 3.897 -1.359 1.00 79.50 85 LEU A C 1
ATOM 654 O O . LEU A 1 85 ? 7.469 3.316 -2.235 1.00 79.50 85 LEU A O 1
ATOM 658 N N . ILE A 1 86 ? 6.051 4.944 -1.615 1.00 73.25 86 ILE A N 1
ATOM 659 C CA . ILE A 1 86 ? 5.896 5.536 -2.946 1.00 73.25 86 ILE A CA 1
ATOM 660 C C . ILE A 1 86 ? 7.232 6.127 -3.426 1.00 73.25 86 ILE A C 1
ATOM 662 O O . ILE A 1 86 ? 7.646 5.879 -4.553 1.00 73.25 86 ILE A O 1
ATOM 666 N N . ALA A 1 87 ? 7.951 6.860 -2.578 1.00 70.44 87 ALA A N 1
ATOM 667 C CA . ALA A 1 87 ? 9.249 7.440 -2.909 1.00 70.44 87 ALA A CA 1
ATOM 668 C C . ALA A 1 87 ? 10.314 6.362 -3.155 1.00 70.44 87 ALA A C 1
ATOM 670 O O . ALA A 1 87 ? 11.034 6.445 -4.144 1.00 70.44 87 ALA A O 1
ATOM 671 N N . ALA A 1 88 ? 10.380 5.320 -2.320 1.00 69.88 88 ALA A N 1
ATOM 672 C CA . ALA A 1 88 ? 11.264 4.170 -2.516 1.00 69.88 88 ALA A CA 1
ATOM 673 C C . ALA A 1 88 ? 10.918 3.408 -3.802 1.00 69.88 88 ALA A C 1
ATOM 675 O O . ALA A 1 88 ? 11.809 2.980 -4.533 1.00 69.88 88 ALA A O 1
ATOM 676 N N . PHE A 1 89 ? 9.627 3.299 -4.118 1.00 72.69 89 PHE A N 1
ATOM 677 C CA . PHE A 1 89 ? 9.150 2.749 -5.377 1.00 72.69 89 PHE A CA 1
ATOM 678 C C . PHE A 1 89 ? 9.581 3.601 -6.568 1.00 72.69 89 PHE A C 1
ATOM 680 O O . PHE A 1 89 ? 10.028 3.037 -7.553 1.00 72.69 89 PHE A O 1
ATOM 687 N N . PHE A 1 90 ? 9.471 4.932 -6.516 1.00 67.44 90 PHE A N 1
ATOM 688 C CA . PHE A 1 90 ? 9.873 5.806 -7.625 1.00 67.44 90 PHE A CA 1
ATOM 689 C C . PHE A 1 90 ? 11.394 5.921 -7.758 1.00 67.44 90 PHE A C 1
ATOM 691 O O . PHE A 1 90 ? 11.897 5.925 -8.877 1.00 67.44 90 PHE A O 1
ATOM 698 N N . ALA A 1 91 ? 12.135 5.933 -6.648 1.00 66.25 91 ALA A N 1
ATOM 699 C CA . ALA A 1 91 ? 13.593 5.845 -6.641 1.00 66.25 91 ALA A CA 1
ATOM 700 C C . ALA A 1 91 ? 14.068 4.506 -7.233 1.00 66.25 91 ALA A C 1
ATOM 702 O O . ALA A 1 91 ? 14.925 4.494 -8.111 1.00 66.25 91 ALA A O 1
ATOM 703 N N . GLY A 1 92 ? 13.442 3.385 -6.854 1.00 63.19 92 GLY A N 1
ATOM 704 C CA . GLY A 1 92 ? 13.646 2.086 -7.512 1.00 63.19 92 GLY A CA 1
ATOM 705 C C . GLY A 1 92 ? 13.076 2.026 -8.939 1.00 63.19 92 GLY A C 1
ATOM 706 O O . GLY A 1 92 ? 13.562 1.283 -9.785 1.00 63.19 92 GLY A O 1
ATOM 707 N N . GLY A 1 93 ? 12.075 2.851 -9.234 1.00 62.53 93 GLY A N 1
ATOM 708 C CA . GLY A 1 93 ? 11.436 3.035 -10.533 1.00 62.53 93 GLY A CA 1
ATOM 709 C C . GLY A 1 93 ? 12.373 3.657 -11.566 1.00 62.53 93 GLY A C 1
ATOM 710 O O . GLY A 1 93 ? 12.306 3.301 -12.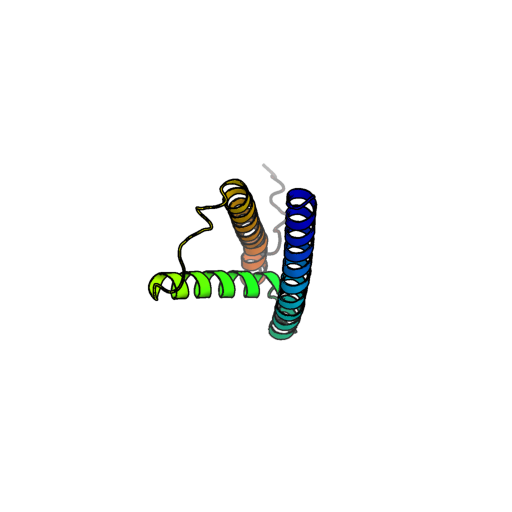739 1.00 62.53 93 GLY A O 1
ATOM 711 N N . GLN A 1 94 ? 13.295 4.525 -11.134 1.00 62.16 94 GLN A N 1
ATOM 712 C CA . GLN A 1 94 ? 14.379 5.042 -11.980 1.00 62.16 94 GLN A CA 1
ATOM 713 C C . GLN A 1 94 ? 15.309 3.914 -12.444 1.00 62.16 94 GLN A C 1
ATOM 715 O O . GLN A 1 94 ? 15.694 3.868 -13.613 1.00 62.16 94 GLN A O 1
ATOM 720 N N . GLU A 1 95 ? 15.599 2.957 -11.562 1.00 61.34 95 GLU A N 1
ATOM 721 C CA . GLU A 1 95 ? 16.351 1.749 -11.908 1.00 61.34 95 GLU A CA 1
ATOM 722 C C . GLU A 1 95 ? 15.557 0.865 -12.888 1.00 61.34 95 GLU A C 1
ATOM 724 O O . GLU A 1 95 ? 16.109 0.290 -13.821 1.00 61.34 95 GLU A O 1
ATOM 729 N N . LEU A 1 96 ? 14.229 0.840 -12.759 1.00 60.75 96 LEU A N 1
ATOM 730 C CA . LEU A 1 96 ? 13.304 0.161 -13.673 1.00 60.75 96 LEU A CA 1
ATOM 731 C C . LEU A 1 96 ? 13.303 0.785 -15.076 1.00 60.75 96 LEU A C 1
ATOM 733 O O . LEU A 1 96 ? 13.386 0.055 -16.062 1.00 60.75 96 LEU A O 1
ATOM 737 N N . VAL A 1 97 ? 13.285 2.120 -15.177 1.00 65.44 97 VAL A N 1
ATOM 738 C CA . VAL A 1 97 ? 13.468 2.839 -16.449 1.00 65.44 97 VAL A CA 1
ATOM 739 C C . VAL A 1 97 ? 14.846 2.537 -17.031 1.00 65.44 97 VAL A C 1
ATOM 741 O O . VAL A 1 97 ? 14.933 2.273 -18.225 1.00 65.44 97 VAL A O 1
ATOM 744 N N . ARG A 1 98 ? 15.914 2.488 -16.227 1.00 66.06 98 ARG A N 1
ATOM 745 C CA . ARG A 1 98 ? 17.258 2.109 -16.705 1.00 66.06 98 ARG A CA 1
ATOM 746 C C . ARG A 1 98 ? 17.312 0.684 -17.256 1.00 66.06 98 ARG A C 1
ATOM 748 O O . ARG A 1 98 ? 17.814 0.481 -18.359 1.00 66.06 98 ARG A O 1
ATOM 755 N N . ILE A 1 99 ? 16.733 -0.285 -16.547 1.00 64.31 99 ILE A N 1
ATOM 756 C CA . ILE A 1 99 ? 16.691 -1.699 -16.956 1.00 64.31 99 ILE A CA 1
ATOM 757 C C . ILE A 1 99 ? 15.807 -1.906 -18.200 1.00 64.31 99 ILE A C 1
ATOM 759 O O . ILE A 1 99 ? 16.125 -2.749 -19.042 1.00 64.31 99 ILE A O 1
ATOM 763 N N . LEU A 1 100 ? 14.711 -1.148 -18.333 1.00 63.81 100 LEU A N 1
ATOM 764 C CA . LEU A 1 100 ? 13.808 -1.184 -19.493 1.00 63.81 100 LEU A CA 1
ATOM 765 C C . LEU A 1 100 ? 14.376 -0.448 -20.714 1.00 63.81 100 LEU A C 1
ATOM 767 O O . LEU A 1 100 ? 14.207 -0.919 -21.832 1.00 63.81 100 LEU A O 1
ATOM 771 N N . THR A 1 101 ? 15.065 0.676 -20.506 1.00 70.31 101 THR A N 1
ATOM 772 C CA . THR A 1 101 ? 15.680 1.485 -21.578 1.00 70.31 101 THR A CA 1
ATOM 773 C C . THR A 1 101 ? 17.044 0.925 -22.000 1.00 70.31 101 THR A C 1
ATOM 775 O O . THR A 1 101 ? 17.614 1.364 -22.992 1.00 70.31 101 THR A O 1
ATOM 778 N N . GLY A 1 102 ? 17.591 -0.045 -21.259 1.00 60.38 102 GLY A N 1
ATOM 779 C CA . GLY A 1 102 ? 18.854 -0.712 -21.581 1.00 60.38 102 GLY A CA 1
ATOM 780 C C . GLY A 1 102 ? 20.096 0.179 -21.469 1.00 60.38 102 GLY A C 1
ATOM 781 O O . GLY A 1 102 ? 21.177 -0.255 -21.863 1.00 60.38 102 GLY A O 1
ATOM 782 N N . ARG A 1 103 ? 19.972 1.404 -20.935 1.00 59.78 103 ARG A N 1
ATOM 783 C CA . ARG A 1 103 ? 21.119 2.294 -20.724 1.00 59.78 103 ARG A CA 1
ATOM 784 C C . ARG A 1 103 ? 21.965 1.759 -19.574 1.00 59.78 103 ARG A C 1
ATOM 786 O O . ARG A 1 103 ? 21.531 1.753 -18.421 1.00 59.78 103 ARG A O 1
ATOM 793 N N . ARG A 1 104 ? 23.163 1.281 -19.911 1.00 57.72 104 ARG A N 1
ATOM 794 C CA . ARG A 1 104 ? 24.239 1.037 -18.946 1.00 57.72 104 ARG A CA 1
ATOM 795 C C . ARG A 1 104 ? 24.740 2.394 -18.429 1.00 57.72 104 ARG A C 1
ATOM 797 O O . ARG A 1 104 ? 24.489 3.404 -19.077 1.00 57.72 104 ARG A O 1
ATOM 804 N N . PRO A 1 105 ? 25.376 2.461 -17.250 1.00 51.00 105 PRO A N 1
ATOM 805 C CA . PRO A 1 105 ? 26.104 3.660 -16.876 1.00 51.00 105 PRO A CA 1
ATOM 806 C C . PRO A 1 105 ? 27.224 3.848 -17.899 1.00 51.00 105 PRO A C 1
ATOM 808 O O . PRO A 1 105 ? 28.189 3.084 -17.917 1.00 51.00 105 PRO A O 1
ATOM 811 N N . ASP A 1 106 ? 27.054 4.833 -18.772 1.00 54.41 106 ASP A N 1
ATOM 812 C CA . ASP A 1 106 ? 28.102 5.330 -19.649 1.00 54.41 106 ASP A CA 1
ATOM 813 C C . ASP A 1 106 ? 29.108 6.031 -18.726 1.00 54.41 106 ASP A C 1
ATOM 815 O O . ASP A 1 106 ? 28.991 7.208 -18.399 1.00 54.41 106 ASP A O 1
ATOM 819 N N . GLY A 1 107 ? 30.044 5.253 -18.183 1.00 53.38 107 GLY A N 1
ATOM 820 C CA . GLY A 1 107 ? 31.136 5.722 -17.333 1.00 53.38 107 GLY A CA 1
ATOM 821 C C . GLY A 1 107 ? 32.217 6.469 -18.115 1.00 53.38 107 GLY A C 1
ATOM 822 O O . GLY A 1 107 ? 33.394 6.258 -17.851 1.00 53.38 107 GLY A O 1
ATOM 823 N N . GLU A 1 108 ? 31.830 7.310 -19.073 1.00 52.12 108 GLU A N 1
ATOM 824 C CA . GLU A 1 108 ? 32.732 8.111 -19.908 1.00 52.12 108 GLU A CA 1
ATOM 825 C C . GLU A 1 108 ? 32.240 9.561 -20.047 1.00 52.12 108 GLU A C 1
ATOM 827 O O . GLU A 1 108 ? 32.398 10.191 -21.080 1.00 52.12 108 GLU A O 1
ATOM 832 N N . ASP A 1 109 ? 31.738 10.142 -18.957 1.00 52.75 109 ASP A N 1
ATOM 833 C CA . ASP A 1 109 ? 31.910 11.582 -18.712 1.00 52.75 109 ASP A CA 1
ATOM 834 C C . ASP A 1 109 ? 33.180 11.794 -17.863 1.00 52.75 109 ASP A C 1
ATOM 836 O O . ASP A 1 109 ? 33.188 12.484 -16.841 1.00 52.75 109 ASP A O 1
ATOM 840 N N . ILE A 1 110 ? 34.290 11.162 -18.270 1.00 53.22 110 ILE A N 1
ATOM 841 C CA . ILE A 1 110 ? 35.613 11.669 -17.905 1.00 53.22 110 ILE A CA 1
ATOM 842 C C . ILE A 1 110 ? 35.812 12.873 -18.814 1.00 53.22 110 ILE A C 1
ATOM 844 O O . ILE A 1 110 ? 36.154 12.732 -19.984 1.00 53.22 110 ILE A O 1
ATOM 848 N N . ILE A 1 111 ? 35.529 14.049 -18.265 1.00 52.25 111 ILE A N 1
ATOM 849 C CA . ILE A 1 111 ? 35.832 15.346 -18.860 1.00 52.25 111 ILE A CA 1
ATOM 850 C C . ILE A 1 111 ? 37.311 15.337 -19.281 1.00 52.25 111 ILE A C 1
ATOM 852 O O . ILE A 1 111 ? 38.205 15.518 -18.458 1.00 52.25 111 ILE A O 1
ATOM 856 N N . GLN A 1 112 ? 37.561 15.087 -20.565 1.00 45.75 112 GLN A N 1
ATOM 857 C CA . GLN A 1 112 ? 38.729 15.586 -21.276 1.00 45.75 112 GLN A CA 1
ATOM 858 C C . GLN A 1 112 ? 38.283 16.866 -21.978 1.00 45.75 112 GLN A C 1
ATOM 860 O O . GLN A 1 112 ? 37.801 16.836 -23.110 1.00 45.75 112 GLN A O 1
ATOM 865 N N . LEU A 1 113 ? 38.399 17.978 -21.258 1.00 43.19 113 LEU A N 1
ATOM 866 C CA . LEU A 1 113 ? 38.524 19.320 -21.815 1.00 43.19 113 LEU A CA 1
ATOM 867 C C . LEU A 1 113 ? 39.740 19.967 -21.160 1.00 43.19 113 LEU A C 1
ATOM 869 O O . LEU A 1 113 ? 39.818 19.906 -19.912 1.00 43.19 113 LEU A O 1
#